Protein AF-A0A074YYK9-F1 (afdb_monomer_lite)

Sequence (86 aa):
MQLNGTFDVKLGKSFLDPDAATFMTMRCDFMPASVDRSQPGSIRVDEGKEVVVNLPNVASIGPGSTCFRGSARPVQKECILIYNKR

Structure (mmCIF, N/CA/C/O backbone):
data_AF-A0A074YYK9-F1
#
_entry.id   AF-A0A074YYK9-F1
#
loop_
_atom_site.group_PDB
_atom_site.id
_atom_site.type_symbol
_atom_site.label_atom_id
_atom_site.label_alt_id
_atom_site.label_comp_id
_atom_site.label_asym_id
_atom_site.label_entity_id
_atom_site.label_seq_id
_atom_site.pdbx_PDB_ins_code
_atom_site.Cartn_x
_atom_site.Cartn_y
_atom_site.Cartn_z
_atom_site.occupancy
_atom_site.B_iso_or_equiv
_atom_site.auth_seq_id
_atom_site.auth_comp_id
_atom_site.auth_asym_id
_atom_site.auth_atom_id
_atom_site.pdbx_PDB_model_num
ATOM 1 N N . MET A 1 1 ? -14.389 -5.998 -17.846 1.00 49.00 1 MET A N 1
ATOM 2 C CA . MET A 1 1 ? -15.026 -7.241 -17.360 1.00 49.00 1 MET A CA 1
ATOM 3 C C . MET A 1 1 ? -16.021 -6.834 -16.288 1.00 49.00 1 MET A C 1
ATOM 5 O O . MET A 1 1 ? -15.599 -6.306 -15.270 1.00 49.00 1 MET A O 1
ATOM 9 N N . GLN A 1 2 ? -17.318 -6.929 -16.571 1.00 44.25 2 GLN A N 1
ATOM 10 C CA . GLN A 1 2 ? -18.367 -6.487 -15.653 1.00 44.25 2 GLN A CA 1
ATOM 11 C C . GLN A 1 2 ? -18.614 -7.616 -14.644 1.00 44.25 2 GLN A C 1
ATOM 13 O O . GLN A 1 2 ? -18.979 -8.722 -15.039 1.00 44.25 2 GLN A O 1
ATOM 18 N N . LEU A 1 3 ? -18.324 -7.374 -13.366 1.00 56.53 3 LEU A N 1
ATOM 19 C CA . LEU A 1 3 ? -18.536 -8.348 -12.293 1.00 56.53 3 LEU A CA 1
ATOM 20 C C . LEU A 1 3 ? -20.001 -8.276 -11.838 1.00 56.53 3 LEU A C 1
ATOM 22 O O . LEU A 1 3 ? -20.303 -7.679 -10.811 1.00 56.53 3 LEU A O 1
ATOM 26 N N . ASN A 1 4 ? -20.915 -8.848 -12.622 1.00 65.44 4 ASN A N 1
ATOM 27 C CA . ASN A 1 4 ? -22.315 -9.010 -12.220 1.00 65.44 4 ASN A CA 1
ATOM 28 C C . ASN A 1 4 ? -22.480 -10.391 -11.565 1.00 65.44 4 ASN A C 1
ATOM 30 O O . ASN A 1 4 ? -22.548 -11.396 -12.269 1.00 65.44 4 ASN A O 1
ATOM 34 N N . GLY A 1 5 ? -22.508 -10.451 -10.231 1.00 72.94 5 GLY A N 1
ATOM 35 C CA . GLY A 1 5 ? -22.710 -11.695 -9.479 1.00 72.94 5 GLY A CA 1
ATOM 36 C C . GLY A 1 5 ? -22.500 -11.537 -7.971 1.00 72.94 5 GLY A C 1
ATOM 37 O O . GLY A 1 5 ? -21.981 -10.519 -7.514 1.00 72.94 5 GLY A O 1
ATOM 38 N N . THR A 1 6 ? -22.900 -12.551 -7.202 1.00 79.25 6 THR A N 1
ATOM 39 C CA . THR A 1 6 ? -22.565 -12.675 -5.775 1.0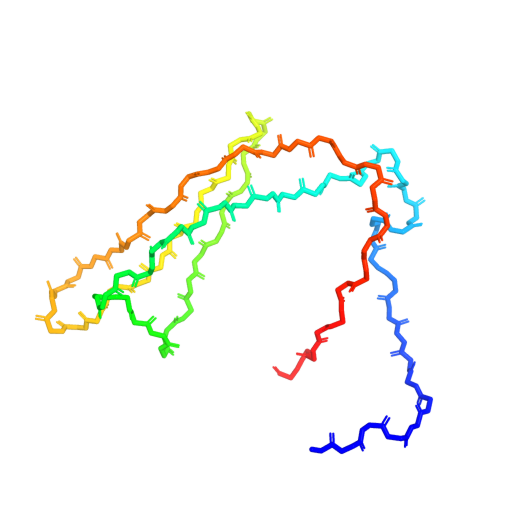0 79.25 6 THR A CA 1
ATOM 40 C C . THR A 1 6 ? -21.231 -13.402 -5.653 1.00 79.25 6 THR A C 1
ATOM 42 O O . THR A 1 6 ? -21.037 -14.438 -6.286 1.00 79.25 6 THR A O 1
ATOM 45 N N . PHE A 1 7 ? -20.313 -12.868 -4.848 1.00 74.12 7 PHE A N 1
ATOM 46 C CA . PHE A 1 7 ? -18.986 -13.442 -4.643 1.00 74.12 7 PHE A CA 1
ATOM 47 C C . PHE A 1 7 ? -18.755 -13.695 -3.160 1.00 74.12 7 PHE A C 1
ATOM 49 O O . PHE A 1 7 ? -18.995 -12.810 -2.338 1.00 74.12 7 PHE A O 1
ATOM 56 N N . ASP A 1 8 ? -18.235 -14.875 -2.835 1.00 74.25 8 ASP A N 1
ATOM 57 C CA . ASP A 1 8 ? -17.765 -15.157 -1.486 1.00 74.25 8 ASP A CA 1
ATOM 58 C C . ASP A 1 8 ? -16.516 -14.322 -1.201 1.00 74.25 8 ASP A C 1
ATOM 60 O O . ASP A 1 8 ? -15.481 -14.443 -1.865 1.00 74.25 8 ASP A O 1
ATOM 64 N N . VAL A 1 9 ? -16.622 -13.454 -0.198 1.00 69.00 9 VAL A N 1
ATOM 65 C CA . VAL A 1 9 ? -15.527 -12.605 0.268 1.00 69.00 9 VAL A CA 1
ATOM 66 C C . VAL A 1 9 ? -15.050 -13.081 1.630 1.00 69.00 9 VAL A C 1
ATOM 68 O O . VAL A 1 9 ? -15.838 -13.431 2.506 1.00 69.00 9 VAL A O 1
ATOM 71 N N . LYS A 1 10 ? -13.732 -13.066 1.833 1.00 70.00 10 LYS A N 1
ATOM 72 C CA . LYS A 1 10 ? -13.143 -13.302 3.149 1.00 70.00 10 LYS A CA 1
ATOM 73 C C . LYS A 1 10 ? -12.825 -11.965 3.798 1.00 70.00 10 LYS A C 1
ATOM 75 O O . LYS A 1 10 ? -11.984 -11.222 3.294 1.00 70.00 10 LYS A O 1
ATOM 80 N N . LEU A 1 11 ? -13.461 -11.689 4.932 1.00 68.69 11 LEU A N 1
ATOM 81 C CA . LEU A 1 11 ? -13.125 -10.522 5.739 1.00 68.69 11 LEU A CA 1
ATOM 82 C C . LEU A 1 11 ? -11.727 -10.690 6.350 1.00 68.69 11 LEU A C 1
ATOM 84 O O . LEU A 1 11 ? -11.373 -11.748 6.879 1.00 68.69 11 LEU A O 1
ATOM 88 N N . GLY A 1 12 ? -10.913 -9.641 6.234 1.00 67.75 12 GLY A N 1
ATOM 89 C CA . GLY A 1 12 ? -9.608 -9.565 6.887 1.00 67.75 12 GLY A CA 1
ATOM 90 C C . GLY A 1 12 ? -9.748 -9.346 8.394 1.00 67.75 12 GLY A C 1
ATOM 91 O O . GLY A 1 12 ? -10.781 -8.878 8.864 1.00 67.75 12 GLY A O 1
ATOM 92 N N . LYS A 1 13 ? -8.691 -9.638 9.164 1.00 69.12 13 LYS A N 1
ATOM 93 C CA . LYS A 1 13 ? -8.685 -9.459 10.631 1.00 69.12 13 LYS A CA 1
ATOM 94 C C . LYS A 1 13 ? -9.029 -8.030 11.071 1.00 69.12 13 LYS A C 1
ATOM 96 O O . LYS A 1 13 ? -9.631 -7.861 12.120 1.00 69.12 13 LYS A O 1
ATOM 101 N N . SER A 1 14 ? -8.730 -7.034 10.237 1.00 66.75 14 SER A N 1
ATOM 102 C CA . SER A 1 14 ? -9.082 -5.627 10.458 1.00 66.75 14 SER A CA 1
ATOM 103 C C . SER A 1 14 ? -10.589 -5.356 10.566 1.00 66.75 14 SER A C 1
ATOM 105 O O . SER A 1 14 ? -10.966 -4.314 11.076 1.00 66.75 14 SER A O 1
ATOM 107 N N . PHE A 1 15 ? -11.452 -6.262 10.086 1.00 67.75 15 PHE A N 1
ATOM 108 C CA . PHE A 1 15 ? -12.910 -6.173 10.270 1.00 67.75 15 PHE A CA 1
ATOM 109 C C . PHE A 1 15 ? -13.388 -6.778 11.590 1.00 67.75 15 PHE A C 1
ATOM 111 O O . PHE A 1 15 ? -14.487 -6.473 12.038 1.00 67.75 15 PHE A O 1
ATOM 118 N N . LEU A 1 16 ? -1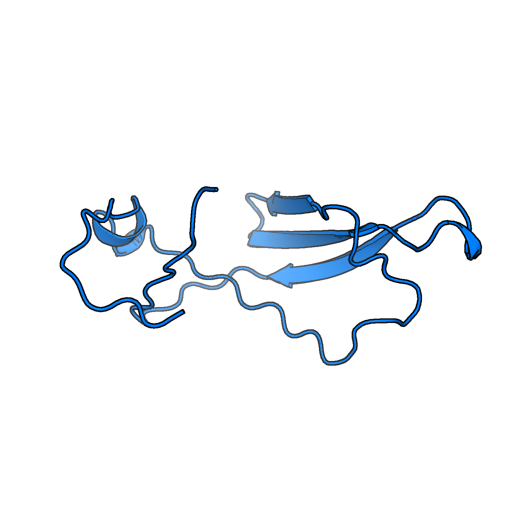2.603 -7.686 12.171 1.00 73.38 16 LEU A N 1
ATOM 119 C CA . LEU A 1 16 ? -12.959 -8.396 13.400 1.00 73.38 16 LEU A CA 1
ATOM 120 C C . LEU A 1 16 ? -12.407 -7.693 14.641 1.00 73.38 16 LEU A C 1
ATOM 122 O O . LEU A 1 16 ? -12.935 -7.887 15.730 1.00 73.38 16 LEU A O 1
ATOM 126 N N . ASP A 1 17 ? -11.359 -6.890 14.465 1.00 74.62 17 ASP A N 1
ATOM 127 C CA . ASP A 1 17 ? -10.697 -6.136 15.521 1.00 74.62 17 ASP A CA 1
ATOM 128 C C . ASP A 1 17 ? -10.496 -4.677 15.062 1.00 74.62 17 ASP A C 1
ATOM 130 O O . ASP A 1 17 ? -9.467 -4.348 14.456 1.00 74.62 17 ASP A O 1
ATOM 134 N N . PRO A 1 18 ? -11.508 -3.813 15.274 1.00 64.81 18 PRO A N 1
ATOM 135 C CA . PRO A 1 18 ? -11.469 -2.411 14.862 1.00 64.81 18 PRO A CA 1
ATOM 136 C C . PRO A 1 18 ? -10.361 -1.623 15.565 1.00 64.81 18 PRO A C 1
ATOM 138 O O . PRO A 1 18 ? -9.771 -0.726 14.966 1.00 64.81 18 PRO A O 1
ATOM 141 N N . ASP A 1 19 ? -10.046 -1.977 16.812 1.00 65.25 19 ASP A N 1
ATOM 142 C CA . ASP A 1 19 ? -9.022 -1.298 17.609 1.00 65.25 19 ASP A CA 1
ATOM 143 C C . ASP A 1 19 ? -7.602 -1.676 17.153 1.00 65.25 19 ASP A C 1
ATOM 145 O O . ASP A 1 19 ? -6.675 -0.870 17.262 1.00 65.25 19 ASP A O 1
ATOM 149 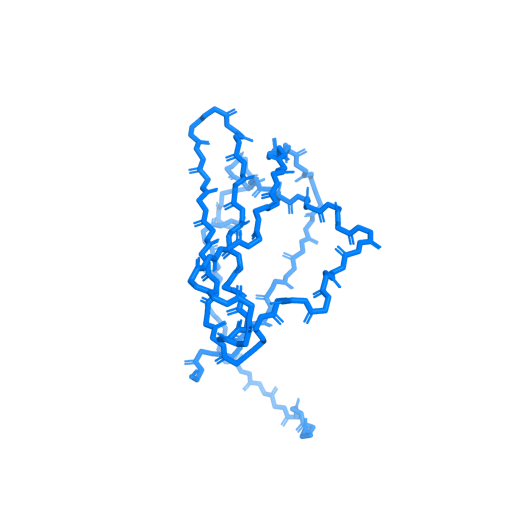N N . ALA A 1 20 ? -7.428 -2.861 16.555 1.00 63.97 20 ALA A N 1
ATOM 150 C CA . ALA A 1 20 ? -6.194 -3.249 15.869 1.00 63.97 20 ALA A CA 1
ATOM 151 C C . ALA A 1 20 ? -6.102 -2.746 14.415 1.00 63.97 20 ALA A C 1
ATOM 153 O O . ALA A 1 20 ? -5.054 -2.906 13.772 1.00 63.97 20 ALA A O 1
ATOM 154 N N . ALA A 1 21 ? -7.161 -2.140 13.864 1.00 60.41 21 ALA A N 1
ATOM 155 C CA . ALA A 1 21 ? -7.181 -1.672 12.482 1.00 60.41 21 ALA A CA 1
ATOM 156 C C . ALA A 1 21 ? -6.302 -0.419 12.310 1.00 60.41 21 ALA A C 1
ATOM 158 O O . ALA A 1 21 ? -6.724 0.724 12.469 1.00 60.41 21 ALA A O 1
ATOM 159 N N . THR A 1 22 ? -5.037 -0.637 11.951 1.00 61.50 22 THR A N 1
ATOM 160 C CA . THR A 1 22 ? -4.119 0.435 11.553 1.00 61.50 22 THR A CA 1
ATOM 161 C C . THR A 1 22 ? -4.093 0.541 10.034 1.00 61.50 22 THR A C 1
ATOM 163 O O . THR A 1 22 ? -3.776 -0.428 9.345 1.00 61.50 22 THR A O 1
ATOM 166 N N . PHE A 1 23 ? -4.384 1.726 9.502 1.00 63.84 23 PHE A N 1
ATOM 167 C CA . PHE A 1 23 ? -4.214 2.012 8.081 1.00 63.84 23 PHE A CA 1
ATOM 168 C C . PHE A 1 23 ? -2.944 2.824 7.845 1.00 63.84 23 PHE A C 1
ATOM 170 O O . PHE A 1 23 ? -2.480 3.594 8.684 1.00 63.84 23 PHE A O 1
ATOM 177 N N . MET A 1 24 ? -2.355 2.625 6.674 1.00 64.06 24 MET A N 1
ATOM 178 C CA . MET A 1 24 ? -1.101 3.255 6.292 1.00 64.06 24 MET A CA 1
ATOM 179 C C . MET A 1 24 ? -1.357 4.137 5.084 1.00 64.06 24 MET A C 1
ATOM 181 O O . MET A 1 24 ? -1.877 3.683 4.068 1.00 64.06 24 MET A O 1
ATOM 185 N N . THR A 1 25 ? -0.959 5.397 5.185 1.00 59.25 25 THR A N 1
ATOM 186 C CA . THR A 1 25 ? -0.993 6.334 4.063 1.00 59.25 25 THR A CA 1
ATOM 187 C C . THR A 1 25 ? 0.433 6.666 3.684 1.00 59.25 25 THR A C 1
ATOM 189 O O . THR A 1 25 ? 1.160 7.281 4.460 1.00 59.25 25 THR A O 1
ATOM 192 N N . MET A 1 26 ? 0.829 6.272 2.479 1.00 64.88 26 MET A N 1
ATOM 193 C CA . MET A 1 26 ? 2.028 6.787 1.834 1.00 64.88 26 MET A CA 1
ATOM 194 C C . MET A 1 26 ? 1.588 7.829 0.813 1.00 64.88 26 MET A C 1
ATOM 196 O O . MET A 1 26 ? 0.794 7.536 -0.081 1.00 64.88 26 MET A O 1
ATOM 200 N N . ARG A 1 27 ? 2.069 9.062 0.964 1.00 67.75 27 ARG A N 1
ATOM 201 C CA . ARG A 1 27 ? 1.895 10.078 -0.067 1.00 67.75 27 ARG A CA 1
ATOM 202 C C . ARG A 1 27 ? 3.131 10.047 -0.949 1.00 67.75 27 ARG A C 1
ATOM 204 O O . ARG A 1 27 ? 4.227 10.356 -0.496 1.00 67.75 27 ARG A O 1
ATOM 211 N N . CYS A 1 28 ? 2.941 9.622 -2.186 1.00 67.50 28 CYS A N 1
ATOM 212 C CA . CYS A 1 28 ? 3.972 9.622 -3.205 1.00 67.50 28 CYS A CA 1
ATOM 213 C C . CYS A 1 28 ? 3.524 10.598 -4.293 1.00 67.50 28 CYS A C 1
ATOM 215 O O . CYS A 1 28 ? 2.685 10.257 -5.121 1.00 67.50 28 CYS A O 1
ATOM 217 N N . ASP A 1 29 ? 4.040 11.827 -4.255 1.00 73.31 29 ASP A N 1
ATOM 218 C CA . ASP A 1 29 ? 3.686 12.849 -5.248 1.00 73.31 29 ASP A CA 1
ATOM 219 C C . ASP A 1 29 ? 4.393 12.611 -6.600 1.00 73.31 29 ASP A C 1
ATOM 221 O O . ASP A 1 29 ? 4.069 13.255 -7.596 1.00 73.31 29 ASP A O 1
ATOM 225 N N . PHE A 1 30 ? 5.344 11.669 -6.661 1.00 77.25 30 PHE A N 1
ATOM 226 C CA . PHE A 1 30 ? 6.073 11.337 -7.879 1.00 77.25 30 PHE A CA 1
ATOM 227 C C . PHE A 1 30 ? 6.574 9.889 -7.887 1.00 77.25 30 PHE A C 1
ATOM 229 O O . PHE A 1 30 ? 7.328 9.478 -7.005 1.00 77.25 30 PHE A O 1
ATOM 236 N N . MET A 1 31 ? 6.218 9.140 -8.934 1.00 85.75 31 MET A N 1
ATOM 237 C CA . MET A 1 31 ? 6.809 7.837 -9.240 1.00 85.75 31 MET A CA 1
ATOM 238 C C . MET A 1 31 ? 7.889 8.017 -10.320 1.00 85.75 31 MET A C 1
ATOM 240 O O . MET A 1 31 ? 7.539 8.364 -11.451 1.00 85.75 31 MET A O 1
ATOM 244 N N . PRO A 1 32 ? 9.178 7.778 -10.014 1.00 87.94 32 PRO A N 1
ATOM 245 C CA . PRO A 1 32 ? 10.254 7.951 -10.983 1.00 87.94 32 PRO A CA 1
ATOM 246 C C . PRO A 1 32 ? 10.111 7.043 -12.204 1.00 87.94 32 PRO A C 1
ATOM 248 O O . PRO A 1 32 ? 9.682 5.895 -12.092 1.00 87.94 32 PRO A O 1
ATOM 251 N N . ALA A 1 33 ? 10.564 7.529 -13.363 1.00 90.12 33 ALA A N 1
ATOM 252 C CA . ALA A 1 33 ? 10.628 6.739 -14.596 1.00 90.12 33 ALA A CA 1
ATOM 253 C C . ALA A 1 33 ? 11.562 5.521 -14.479 1.00 90.12 33 ALA A C 1
ATOM 255 O O . ALA A 1 33 ? 11.455 4.582 -15.260 1.00 90.12 33 ALA A O 1
ATOM 256 N N . SER A 1 34 ? 12.465 5.535 -13.494 1.00 90.62 34 SER A N 1
ATOM 257 C CA . SER A 1 34 ? 13.375 4.435 -13.207 1.00 90.62 34 SER A CA 1
ATOM 258 C C . SER A 1 34 ? 12.700 3.223 -12.580 1.00 90.62 34 SER A C 1
ATOM 260 O O . SER A 1 34 ? 13.336 2.179 -12.536 1.00 90.62 34 SER A O 1
ATOM 262 N N . VAL A 1 35 ? 11.469 3.333 -12.071 1.00 92.12 35 VAL A N 1
ATOM 263 C CA . VAL A 1 35 ? 10.797 2.212 -11.404 1.00 92.12 35 VAL A CA 1
ATOM 264 C C . VAL A 1 35 ? 10.297 1.192 -12.426 1.00 92.12 35 VAL A C 1
ATOM 266 O O . VAL A 1 35 ? 9.520 1.524 -13.323 1.00 92.12 35 VAL A O 1
ATOM 269 N N . ASP A 1 36 ? 10.690 -0.066 -12.241 1.00 91.19 36 ASP A N 1
ATOM 270 C CA . ASP A 1 36 ? 10.188 -1.190 -13.020 1.00 91.19 36 ASP A CA 1
ATOM 271 C C . ASP A 1 36 ? 8.810 -1.619 -12.505 1.00 91.19 36 ASP A C 1
ATOM 273 O O . ASP A 1 36 ? 8.652 -2.055 -11.366 1.00 91.19 36 ASP A O 1
ATOM 277 N N . ARG A 1 37 ? 7.797 -1.492 -13.364 1.00 87.88 37 ARG A N 1
ATOM 278 C CA . ARG A 1 37 ? 6.411 -1.881 -13.060 1.00 87.88 37 ARG A CA 1
ATOM 279 C C . ARG A 1 37 ? 6.103 -3.343 -13.390 1.00 87.88 37 ARG A C 1
ATOM 281 O O . ARG A 1 37 ? 5.014 -3.807 -13.067 1.00 87.88 37 ARG A O 1
ATOM 288 N N . SER A 1 38 ? 7.018 -4.046 -14.058 1.00 88.75 38 SER A N 1
ATOM 289 C CA . SER A 1 38 ? 6.873 -5.465 -14.403 1.00 88.75 38 SER A CA 1
ATOM 290 C C . SER A 1 38 ? 7.316 -6.401 -13.277 1.00 88.75 38 SER A C 1
ATOM 292 O O . SER A 1 38 ? 6.942 -7.572 -13.270 1.00 88.75 38 SER A O 1
ATOM 294 N N . GLN A 1 39 ? 8.085 -5.881 -12.318 1.00 85.94 39 GLN A N 1
ATOM 295 C CA . GLN A 1 39 ? 8.638 -6.631 -11.197 1.00 85.94 39 GLN A CA 1
ATOM 296 C C . GLN A 1 39 ? 7.944 -6.258 -9.880 1.00 85.94 39 GLN A C 1
ATOM 298 O O . GLN A 1 39 ? 7.588 -5.094 -9.669 1.00 85.94 39 GLN A O 1
ATOM 303 N N . PRO A 1 40 ? 7.753 -7.221 -8.962 1.00 87.69 40 PRO A N 1
ATOM 304 C CA . PRO A 1 40 ? 7.142 -6.944 -7.671 1.00 87.69 40 PRO A CA 1
ATOM 305 C C . PRO A 1 40 ? 8.063 -6.092 -6.785 1.00 87.69 40 PRO A C 1
ATOM 307 O O . PRO A 1 40 ? 9.272 -6.308 -6.709 1.00 87.69 40 PRO A O 1
ATOM 310 N N . GLY A 1 41 ? 7.467 -5.137 -6.069 1.00 87.75 41 GLY A N 1
ATOM 311 C CA . GLY A 1 41 ? 8.114 -4.419 -4.971 1.00 87.75 41 GLY A CA 1
ATOM 312 C C . GLY A 1 41 ? 7.989 -5.150 -3.633 1.00 87.75 41 GLY A C 1
ATOM 313 O O . GLY A 1 41 ? 7.305 -6.166 -3.516 1.00 87.75 41 GLY A O 1
ATOM 314 N N . SER A 1 42 ? 8.617 -4.603 -2.593 1.00 89.44 42 SER A N 1
ATOM 315 C CA . SER A 1 42 ? 8.479 -5.086 -1.214 1.00 89.44 42 SER A CA 1
ATOM 316 C C . SER A 1 42 ? 7.989 -3.983 -0.283 1.00 89.44 42 SER A C 1
ATOM 318 O O . SER A 1 42 ? 8.314 -2.811 -0.468 1.00 89.44 42 SER A O 1
ATOM 320 N N . ILE A 1 43 ? 7.216 -4.373 0.728 1.00 87.88 43 ILE A N 1
ATOM 321 C CA . ILE A 1 43 ? 6.730 -3.487 1.786 1.00 87.88 43 ILE A CA 1
ATOM 322 C C . ILE A 1 43 ? 7.177 -4.076 3.120 1.00 87.88 43 ILE A C 1
ATOM 324 O O . ILE A 1 43 ? 6.985 -5.267 3.369 1.00 87.88 43 ILE A O 1
ATOM 328 N N . ARG A 1 44 ? 7.776 -3.247 3.973 1.00 86.06 44 ARG A N 1
ATOM 329 C CA . ARG A 1 44 ? 8.102 -3.578 5.362 1.00 86.06 44 ARG A CA 1
ATOM 330 C C . ARG A 1 44 ? 7.389 -2.602 6.281 1.00 86.06 44 ARG A C 1
ATOM 332 O O . ARG A 1 44 ? 7.388 -1.403 6.013 1.00 86.06 44 ARG A O 1
ATOM 339 N N . VAL A 1 45 ? 6.793 -3.133 7.339 1.00 82.12 45 VAL A N 1
ATOM 340 C CA . VAL A 1 45 ? 6.179 -2.362 8.419 1.00 82.12 45 VAL A CA 1
ATOM 341 C C . VAL A 1 45 ? 6.920 -2.748 9.685 1.00 82.12 45 VAL A C 1
ATOM 343 O O . VAL A 1 45 ? 6.981 -3.933 10.009 1.00 82.12 45 VAL A O 1
ATOM 346 N N . ASP A 1 46 ? 7.522 -1.767 10.340 1.00 80.69 46 ASP A N 1
ATOM 347 C CA . ASP A 1 46 ? 8.261 -1.958 11.583 1.00 80.69 46 ASP A CA 1
ATOM 348 C C . ASP A 1 46 ? 7.358 -1.676 12.797 1.00 80.69 46 ASP A C 1
ATOM 350 O O . ASP A 1 46 ? 6.399 -0.899 12.715 1.00 80.69 46 ASP A O 1
ATOM 354 N N . GLU A 1 47 ? 7.691 -2.264 13.945 1.00 76.12 47 GLU A N 1
ATOM 355 C CA . GLU A 1 47 ? 7.048 -2.018 15.242 1.00 76.12 47 GLU A CA 1
ATOM 356 C C . GLU A 1 47 ? 7.112 -0.530 15.626 1.00 76.12 47 GLU A C 1
ATOM 358 O O . GLU A 1 47 ? 6.191 0.007 16.244 1.00 76.12 47 GLU A O 1
ATOM 363 N N . GLY A 1 48 ? 8.147 0.177 15.154 1.00 77.62 48 GLY A N 1
ATOM 364 C CA . GLY A 1 48 ? 8.302 1.630 15.268 1.00 77.62 48 GLY A CA 1
ATOM 365 C C . GLY A 1 48 ? 7.321 2.468 14.434 1.00 77.62 48 GLY A C 1
ATOM 366 O O . GLY A 1 48 ? 7.513 3.678 14.319 1.00 77.62 48 GLY A O 1
ATOM 367 N N . LYS A 1 49 ? 6.285 1.859 13.833 1.00 76.69 49 LYS A N 1
ATOM 368 C CA . LYS A 1 49 ? 5.322 2.503 12.917 1.00 76.69 49 LYS A CA 1
ATOM 369 C C . LYS A 1 49 ? 5.974 3.077 11.656 1.00 76.69 49 LYS A C 1
ATOM 371 O O . LYS A 1 49 ? 5.363 3.903 10.976 1.00 76.69 49 LYS A O 1
ATOM 376 N N . GLU A 1 50 ? 7.190 2.653 11.323 1.00 86.06 50 GLU A N 1
ATOM 377 C CA . GLU A 1 50 ? 7.829 2.995 10.057 1.00 86.06 50 GLU A CA 1
ATOM 378 C C . GLU A 1 50 ? 7.337 2.044 8.966 1.00 86.06 50 GLU A C 1
ATOM 380 O O . GLU A 1 50 ? 7.241 0.832 9.162 1.00 86.06 50 GLU A O 1
ATOM 385 N N . VAL A 1 51 ? 7.028 2.602 7.800 1.00 84.25 51 VAL A N 1
ATOM 386 C CA . VAL A 1 51 ? 6.672 1.834 6.610 1.00 84.25 51 VAL A CA 1
ATOM 387 C C . VAL A 1 51 ? 7.685 2.140 5.527 1.00 84.25 51 VAL A C 1
ATOM 389 O O . VAL A 1 51 ? 7.891 3.301 5.175 1.00 84.25 51 VAL A O 1
ATOM 392 N N . VAL A 1 52 ? 8.281 1.095 4.968 1.00 88.69 52 VAL A N 1
ATOM 393 C CA . VAL A 1 52 ? 9.265 1.195 3.894 1.00 88.69 52 VAL A CA 1
ATOM 394 C C . VAL A 1 52 ? 8.767 0.412 2.690 1.00 88.69 52 VAL A C 1
ATOM 396 O O . VAL A 1 52 ? 8.558 -0.798 2.771 1.00 88.69 52 VAL A O 1
ATOM 399 N N . VAL A 1 53 ? 8.601 1.095 1.561 1.00 89.44 53 VAL A N 1
ATOM 400 C CA . VAL A 1 53 ? 8.280 0.488 0.267 1.00 89.44 53 VAL A CA 1
ATOM 401 C C . VAL A 1 53 ? 9.507 0.557 -0.622 1.00 89.44 53 VAL A C 1
ATOM 403 O O . VAL A 1 53 ? 10.006 1.644 -0.896 1.00 89.44 53 VAL A O 1
ATOM 406 N N . ASN A 1 54 ? 9.975 -0.591 -1.101 1.00 91.69 54 ASN A N 1
ATOM 407 C CA . ASN A 1 54 ? 11.066 -0.667 -2.065 1.00 91.69 54 ASN A CA 1
ATOM 408 C C . ASN A 1 54 ? 10.521 -1.167 -3.397 1.00 91.69 54 ASN A C 1
ATOM 410 O O . ASN A 1 54 ? 9.992 -2.278 -3.473 1.00 91.69 54 ASN A O 1
ATOM 414 N N . LEU A 1 55 ? 10.665 -0.354 -4.439 1.00 92.38 55 LEU A N 1
ATOM 415 C CA . LEU A 1 55 ? 10.299 -0.712 -5.804 1.00 92.38 55 LEU A CA 1
ATOM 416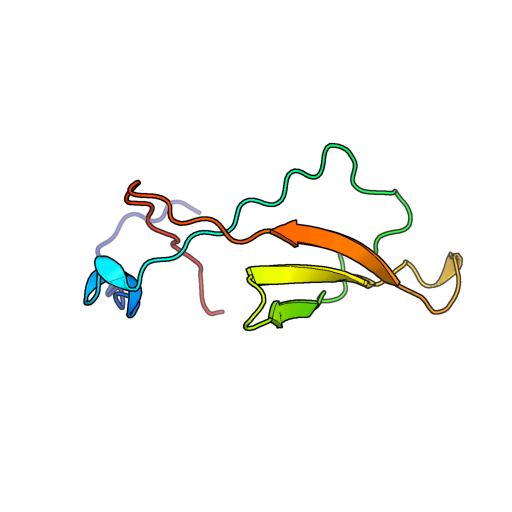 C C . LEU A 1 55 ? 11.569 -0.969 -6.624 1.00 92.38 55 LEU A C 1
ATOM 418 O O . LEU A 1 55 ? 12.511 -0.180 -6.518 1.00 92.38 55 LEU A O 1
ATOM 422 N N . PRO A 1 56 ? 11.628 -2.049 -7.416 1.00 93.38 56 PRO A N 1
ATOM 423 C CA . PRO A 1 56 ? 12.781 -2.341 -8.258 1.00 93.38 56 PRO A CA 1
ATOM 424 C C . PRO A 1 56 ? 12.956 -1.265 -9.330 1.00 93.38 56 PRO A C 1
ATOM 426 O O . PRO A 1 56 ? 11.983 -0.668 -9.794 1.00 93.38 56 PRO A O 1
ATOM 429 N N . ASN A 1 57 ? 14.202 -1.019 -9.726 1.00 93.00 57 ASN A N 1
ATOM 430 C CA . ASN A 1 57 ? 14.491 -0.166 -10.871 1.00 93.00 57 ASN A CA 1
ATOM 431 C C . ASN A 1 57 ? 14.561 -0.985 -12.169 1.00 93.00 57 ASN A C 1
ATOM 433 O O . ASN A 1 57 ? 14.875 -2.175 -12.145 1.00 93.00 57 ASN A O 1
ATOM 437 N N . VAL A 1 58 ? 14.308 -0.337 -13.307 1.00 92.25 58 VAL A N 1
ATOM 438 C CA . VAL A 1 58 ? 14.490 -0.935 -14.636 1.00 92.25 58 VAL A CA 1
ATOM 439 C C . VAL A 1 58 ? 15.953 -1.324 -14.852 1.00 92.25 58 VAL A C 1
ATOM 441 O O . VAL A 1 58 ? 16.866 -0.585 -14.481 1.00 92.25 58 VAL A O 1
ATOM 444 N N . ALA A 1 59 ? 16.183 -2.466 -15.506 1.00 85.81 59 ALA A N 1
ATOM 445 C CA . ALA A 1 59 ? 17.524 -3.028 -15.696 1.00 85.81 59 ALA A CA 1
ATOM 446 C C . ALA A 1 59 ? 18.511 -2.070 -16.393 1.00 85.81 59 ALA A C 1
ATOM 448 O O . ALA A 1 59 ? 19.712 -2.138 -16.142 1.00 85.81 59 ALA A O 1
ATOM 449 N N . SER A 1 60 ? 18.014 -1.146 -17.225 1.00 84.00 60 SER A N 1
ATOM 450 C CA . SER A 1 60 ? 18.829 -0.140 -17.921 1.00 84.00 60 SER A CA 1
ATOM 451 C C . SER A 1 60 ? 19.513 0.869 -16.992 1.00 84.00 60 SER A C 1
ATOM 453 O O . SER A 1 60 ? 20.488 1.493 -17.400 1.00 84.00 60 SER A O 1
ATOM 455 N N . ILE A 1 61 ? 19.030 1.027 -15.756 1.00 80.19 61 ILE A N 1
ATOM 456 C CA . ILE A 1 61 ? 19.602 1.927 -14.741 1.00 80.19 61 ILE A CA 1
ATOM 457 C C . ILE A 1 61 ? 20.555 1.176 -13.792 1.00 80.19 61 ILE A C 1
ATOM 459 O O . ILE A 1 61 ? 21.270 1.793 -13.004 1.00 80.19 61 ILE A O 1
ATOM 463 N N . GLY A 1 62 ? 20.639 -0.151 -13.921 1.00 78.00 62 GLY A N 1
ATOM 464 C CA . GLY A 1 62 ? 21.464 -1.012 -13.082 1.00 78.00 62 GLY A CA 1
ATOM 465 C C . GLY A 1 62 ? 20.724 -1.556 -11.852 1.00 78.00 62 GLY A C 1
ATOM 466 O O . GLY A 1 62 ? 19.574 -1.195 -11.589 1.00 78.00 62 GLY A O 1
ATOM 467 N N . PRO A 1 63 ? 21.365 -2.468 -11.098 1.00 75.44 63 PRO A N 1
ATOM 468 C CA . PRO A 1 63 ? 20.755 -3.100 -9.935 1.00 75.44 63 PRO A CA 1
ATOM 469 C C . PRO A 1 63 ? 20.506 -2.069 -8.826 1.00 75.44 63 PRO A C 1
ATOM 471 O O . PRO A 1 63 ? 21.431 -1.425 -8.337 1.00 75.44 63 PRO A O 1
ATOM 474 N N . GLY A 1 64 ? 19.247 -1.918 -8.415 1.00 86.75 64 GLY A N 1
ATOM 475 C CA . GLY A 1 64 ? 18.860 -0.990 -7.358 1.00 86.75 64 GLY A CA 1
ATOM 476 C C . GLY A 1 64 ? 17.356 -0.964 -7.1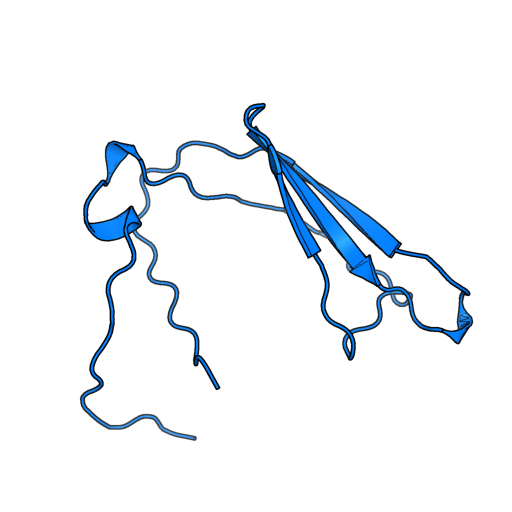05 1.00 86.75 64 GLY A C 1
ATOM 477 O O . GLY A 1 64 ? 16.573 -1.616 -7.801 1.00 86.75 64 GLY A O 1
ATOM 478 N N . SER A 1 65 ? 16.953 -0.190 -6.100 1.00 89.69 65 SER A N 1
ATOM 479 C CA . SER A 1 65 ? 15.548 0.013 -5.754 1.00 89.69 65 SER A CA 1
ATOM 480 C C . SER A 1 65 ? 15.273 1.453 -5.344 1.00 89.69 65 SER A C 1
ATOM 482 O O . SER A 1 65 ? 16.059 2.058 -4.614 1.00 89.69 65 SER A O 1
ATOM 484 N N . THR A 1 66 ? 14.121 1.973 -5.749 1.00 90.25 66 THR A N 1
ATOM 485 C CA . THR A 1 66 ? 13.580 3.238 -5.252 1.00 90.25 66 THR A CA 1
ATOM 486 C C . THR A 1 66 ? 12.858 2.991 -3.926 1.00 90.25 66 THR A C 1
ATOM 488 O O . THR A 1 66 ? 11.972 2.138 -3.854 1.00 90.25 66 THR A O 1
ATOM 491 N N . CYS A 1 67 ? 13.236 3.728 -2.880 1.00 89.94 67 CYS A N 1
ATOM 492 C CA . CYS A 1 67 ? 12.710 3.567 -1.526 1.00 89.94 67 CYS A CA 1
ATOM 493 C C . CYS A 1 67 ? 11.762 4.718 -1.161 1.00 89.94 67 CYS A C 1
ATOM 495 O O . CYS A 1 67 ? 12.143 5.885 -1.240 1.00 89.94 67 CYS A O 1
ATOM 497 N N . PHE A 1 68 ? 10.554 4.387 -0.714 1.00 87.44 68 PHE A N 1
ATOM 498 C CA . PHE A 1 68 ? 9.589 5.329 -0.154 1.00 87.44 68 PHE A CA 1
ATOM 499 C C . PHE A 1 68 ? 9.384 5.020 1.324 1.00 87.44 68 PHE A C 1
ATOM 501 O O . PHE A 1 68 ? 9.133 3.870 1.689 1.00 87.44 68 PHE A O 1
ATOM 508 N N . ARG A 1 69 ? 9.463 6.048 2.173 1.00 86.88 69 ARG A N 1
ATOM 509 C CA . ARG A 1 69 ? 9.233 5.926 3.616 1.00 86.88 69 ARG A CA 1
ATOM 510 C C . ARG A 1 69 ? 7.974 6.672 4.023 1.00 86.88 69 ARG A C 1
ATOM 512 O O . ARG A 1 69 ? 7.727 7.787 3.569 1.00 86.88 69 ARG A O 1
ATOM 519 N N . GLY A 1 70 ? 7.193 6.048 4.889 1.00 82.62 70 GLY A N 1
ATOM 520 C CA . GLY A 1 70 ? 5.990 6.611 5.482 1.00 82.62 70 GLY A CA 1
ATOM 521 C C . GLY A 1 70 ? 5.882 6.246 6.958 1.00 82.62 70 GLY A C 1
ATOM 522 O O . GLY A 1 70 ? 6.660 5.448 7.475 1.00 82.62 70 GLY A O 1
ATOM 523 N N . SER A 1 71 ? 4.895 6.833 7.633 1.00 79.88 71 SER A N 1
ATOM 524 C CA . SER A 1 71 ? 4.548 6.481 9.013 1.00 79.88 71 SER A CA 1
ATOM 525 C C . SER A 1 71 ? 3.143 5.895 9.067 1.00 79.88 71 SER A C 1
ATOM 527 O O . SER A 1 71 ? 2.212 6.429 8.458 1.0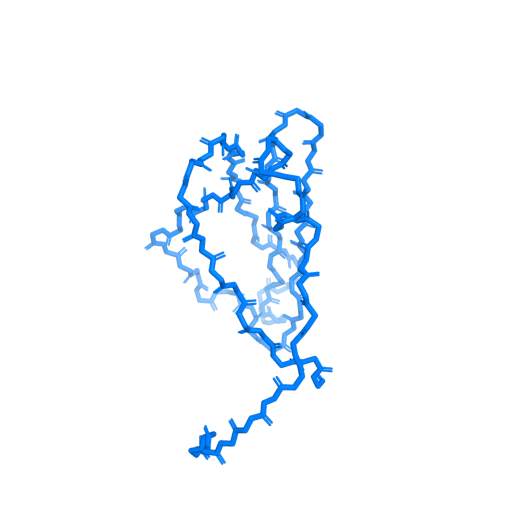0 79.88 71 SER A O 1
ATOM 529 N N . ALA A 1 72 ? 2.982 4.799 9.802 1.00 75.44 72 ALA A N 1
ATOM 530 C CA . ALA A 1 72 ? 1.679 4.245 10.125 1.00 75.44 72 ALA A CA 1
ATOM 531 C C . ALA A 1 72 ? 0.983 5.148 11.154 1.00 75.44 72 ALA A C 1
ATOM 533 O O . ALA A 1 72 ? 1.586 5.568 12.148 1.00 75.44 72 ALA A O 1
ATOM 534 N N . ARG A 1 73 ? -0.297 5.456 10.923 1.00 72.38 73 ARG A N 1
ATOM 535 C CA . ARG A 1 73 ? -1.115 6.257 11.841 1.00 72.38 73 ARG A CA 1
ATOM 536 C C . ARG A 1 73 ? -2.437 5.540 12.115 1.00 72.38 73 ARG A C 1
ATOM 538 O O . ARG A 1 73 ? -3.002 4.975 11.185 1.00 72.38 73 ARG A O 1
ATOM 545 N N . PRO A 1 74 ? -2.961 5.578 13.349 1.00 67.62 74 PRO A N 1
ATOM 546 C CA . PRO A 1 74 ? -4.322 5.122 13.611 1.00 67.62 74 PRO A CA 1
ATOM 547 C C . PRO A 1 74 ? -5.313 5.942 12.774 1.00 67.62 74 PRO A C 1
ATOM 549 O O . PRO A 1 74 ? -5.228 7.172 12.752 1.00 67.62 74 PRO A O 1
ATOM 552 N N . VAL A 1 75 ? -6.234 5.283 12.072 1.00 64.56 75 VAL A N 1
ATOM 553 C CA . VAL A 1 75 ? -7.279 5.943 11.275 1.00 64.56 75 VAL A CA 1
ATOM 554 C C . VAL A 1 75 ? -8.595 5.218 11.518 1.00 64.56 75 VAL A C 1
ATOM 556 O O . VAL A 1 75 ? -8.671 4.010 11.352 1.00 64.56 75 VAL A O 1
ATOM 559 N N . GLN A 1 76 ? -9.637 5.970 11.864 1.00 58.38 76 GLN A N 1
ATOM 560 C CA . GLN A 1 76 ? -10.969 5.446 12.196 1.00 58.38 76 GLN A CA 1
ATOM 561 C C . GLN A 1 76 ? -11.879 5.227 10.972 1.00 58.38 76 GLN A C 1
ATOM 563 O O . GLN A 1 76 ? -13.079 5.029 11.126 1.00 58.38 76 GLN A O 1
ATOM 568 N N . LYS A 1 77 ? -11.359 5.341 9.744 1.00 55.41 77 LYS A N 1
ATOM 569 C CA . LYS A 1 77 ? -12.182 5.224 8.533 1.00 55.41 77 LYS A CA 1
ATOM 570 C C . LYS A 1 77 ? -12.227 3.782 8.049 1.00 55.41 77 LYS A C 1
ATOM 572 O O . LYS A 1 77 ? -11.192 3.184 7.777 1.00 55.41 77 LYS A O 1
ATOM 577 N N . GLU A 1 78 ? -13.439 3.275 7.883 1.00 56.66 78 GLU A N 1
ATOM 578 C CA . GLU A 1 78 ? -13.723 1.975 7.290 1.00 56.66 78 GLU A CA 1
ATOM 579 C C . GLU A 1 78 ? -13.422 2.029 5.784 1.00 56.66 78 GLU A C 1
ATOM 581 O O . GLU A 1 78 ? -14.081 2.749 5.032 1.00 56.66 78 GLU A O 1
ATOM 586 N N . CYS A 1 79 ? -12.416 1.295 5.311 1.00 56.56 79 CYS A N 1
ATOM 587 C CA . CYS A 1 79 ? -12.222 1.084 3.878 1.00 56.56 79 CYS A CA 1
ATOM 588 C C . CYS A 1 79 ? -12.070 -0.403 3.543 1.00 56.56 79 CYS A C 1
ATOM 590 O O . CYS A 1 79 ? -11.386 -1.163 4.227 1.00 56.56 79 CYS A O 1
ATOM 592 N N . ILE A 1 80 ? -12.750 -0.815 2.469 1.00 56.44 80 ILE A N 1
ATOM 593 C CA . ILE A 1 80 ? -12.782 -2.190 1.965 1.00 56.44 80 ILE A CA 1
ATOM 594 C C . ILE A 1 80 ? -11.754 -2.299 0.833 1.00 56.44 80 ILE A C 1
ATOM 596 O O . ILE A 1 80 ? -11.922 -1.680 -0.217 1.00 56.44 80 ILE A O 1
ATOM 600 N N . LEU A 1 81 ? -10.697 -3.096 1.019 1.00 59.75 81 LEU A N 1
ATOM 601 C CA . LEU A 1 81 ? -9.788 -3.465 -0.069 1.00 59.75 81 LEU A CA 1
ATOM 602 C C . LEU A 1 81 ? -10.259 -4.780 -0.698 1.00 59.75 81 LEU A C 1
ATOM 604 O O . LEU A 1 81 ? -10.070 -5.853 -0.129 1.00 59.75 81 LEU A O 1
ATOM 608 N N . ILE A 1 82 ? -10.847 -4.691 -1.889 1.00 63.38 82 ILE A N 1
ATOM 609 C CA . ILE A 1 82 ? -11.180 -5.853 -2.718 1.00 63.38 82 ILE A CA 1
ATOM 610 C C . ILE A 1 82 ? -10.027 -6.053 -3.700 1.00 63.38 82 ILE A C 1
ATOM 612 O O . ILE A 1 82 ? -9.809 -5.216 -4.573 1.00 63.38 82 ILE A O 1
ATOM 616 N N . TYR A 1 83 ? -9.286 -7.153 -3.574 1.00 62.09 83 TYR A N 1
ATOM 617 C CA . TYR A 1 83 ? -8.286 -7.539 -4.569 1.00 62.09 83 TYR A CA 1
ATOM 618 C C . TYR A 1 83 ? -8.505 -8.981 -5.019 1.00 62.09 83 TYR A C 1
ATOM 620 O O . TYR A 1 83 ? -8.965 -9.834 -4.261 1.00 62.09 83 TYR A O 1
ATOM 628 N N . ASN A 1 84 ? -8.199 -9.241 -6.285 1.00 58.94 84 ASN A N 1
ATOM 629 C CA . ASN A 1 84 ? -8.321 -10.562 -6.879 1.00 58.94 84 ASN A CA 1
ATOM 630 C C . ASN A 1 84 ? -7.053 -11.368 -6.569 1.00 58.94 84 ASN A C 1
ATOM 632 O O . ASN A 1 84 ? -5.960 -10.938 -6.927 1.00 58.94 84 ASN A O 1
ATOM 636 N N . LYS A 1 85 ? -7.193 -12.524 -5.914 1.00 56.19 85 LYS A N 1
ATOM 637 C CA . LYS A 1 85 ? -6.075 -13.398 -5.515 1.00 56.19 85 LYS A CA 1
ATOM 638 C C . LYS A 1 85 ? -5.614 -14.330 -6.651 1.00 56.19 85 LYS A C 1
ATOM 640 O O . LYS A 1 85 ? -5.230 -15.464 -6.377 1.00 56.19 85 LYS A O 1
ATOM 645 N N . ARG A 1 86 ? -5.742 -13.897 -7.908 1.00 51.66 86 ARG A N 1
ATOM 646 C CA . ARG A 1 86 ? -5.219 -14.660 -9.049 1.00 51.66 86 ARG A CA 1
ATOM 647 C C . ARG A 1 86 ? -3.702 -14.637 -9.058 1.00 51.66 86 ARG A C 1
ATOM 649 O O . ARG A 1 86 ? -3.146 -13.540 -8.842 1.00 51.66 86 ARG A O 1
#

Foldseek 3Di:
DDPPDDDDDDDDVCVVCVVPNWDWDFDDPDDDPQFDPVDDWDWDQDPQQKIKIWTFGDPVVPGDTDIGIGGIDHDNDDDDDDDDPD

InterPro domains:
  IPR019194 Transcription elongation factor Eaf, N-terminal [PF09816] (7-85)
  IPR027093 EAF family [PTHR15970] (5-85)

Radius of gyration: 16.59 Å; chains: 1; bounding box: 44×28×36 Å

Organism: Opisthorchis viverrini (NCBI:txid6198)

Secondary structure (DSSP, 8-state):
----S----PPPGGGT-STT-EEE----S---TTB-SSS--EEEE-TTSEEEEEEEBPGGG-S-EEEEEEEEEE------------

pLDDT: mean 75.03, std 12.59, range [44.25, 93.38]